Protein AF-A0AAW1JFR3-F1 (afdb_monomer)

pLDDT: mean 77.64, std 14.25, range [41.72, 95.75]

Foldseek 3Di:
DKDKDKDKDWDDDPPDPDTDIDMDIDIDDPPPPDQPWDWFWDDDDVLVVQLVVQVVPDDLVVLVPDPPVVNVVVVCVSNVVSCCVSTPGDTDGPPPPPCPPPDDVVNVVVVVVVVVVVVVVVVPD

Sequence (125 aa):
MADIHYKARTVQPHLSDHLGQMMYIEEHHLEYSGRHQIKRRVINQSRIQTFVQDLENISWNKVGTANTDEQFSVFYRGLKECLDRSFPLTPYTVKAKQRIPWSTDELKAIKNLLARWVTHSIRGI

Structure (mmCIF, N/CA/C/O backbone):
data_AF-A0AAW1JFR3-F1
#
_entry.id   AF-A0AAW1JFR3-F1
#
loop_
_atom_site.group_PDB
_atom_site.id
_atom_site.type_symbol
_atom_site.label_atom_id
_atom_site.label_alt_id
_atom_site.label_comp_id
_atom_site.label_asym_id
_atom_site.label_entity_id
_atom_site.label_seq_id
_atom_site.pdbx_PDB_ins_code
_atom_site.Cartn_x
_atom_site.Cartn_y
_atom_site.Cartn_z
_atom_site.occupancy
_atom_site.B_iso_or_equiv
_atom_site.auth_seq_id
_atom_site.auth_comp_id
_atom_site.auth_asym_id
_atom_site.auth_atom_id
_atom_site.pdbx_PDB_model_num
ATOM 1 N N . MET A 1 1 ? -23.134 2.933 0.390 1.00 48.78 1 MET A N 1
ATOM 2 C CA . MET A 1 1 ? -22.942 4.346 0.004 1.00 48.78 1 MET A CA 1
ATOM 3 C C . MET A 1 1 ? -23.479 5.178 1.153 1.00 48.78 1 MET A C 1
ATOM 5 O O . MET A 1 1 ? -24.482 4.763 1.714 1.00 48.78 1 MET A O 1
ATOM 9 N N . ALA A 1 2 ? -22.762 6.210 1.600 1.00 55.81 2 ALA A N 1
ATOM 10 C CA . ALA A 1 2 ? -23.254 7.087 2.663 1.00 55.81 2 ALA A CA 1
ATOM 11 C C . ALA A 1 2 ? -24.263 8.066 2.055 1.00 55.81 2 ALA A C 1
ATOM 13 O O . ALA A 1 2 ? -23.961 8.664 1.021 1.00 55.81 2 ALA A O 1
ATOM 14 N N . ASP A 1 3 ? -25.430 8.200 2.680 1.00 65.69 3 ASP A N 1
ATOM 15 C CA . ASP A 1 3 ? -26.408 9.213 2.299 1.00 65.69 3 ASP A CA 1
ATOM 16 C C . ASP A 1 3 ? -26.057 10.508 3.031 1.00 65.69 3 ASP A C 1
ATOM 18 O O . ASP A 1 3 ? -25.972 10.553 4.264 1.00 65.69 3 ASP A O 1
ATOM 22 N N . ILE A 1 4 ? -25.788 11.552 2.248 1.00 73.38 4 ILE A N 1
ATOM 23 C CA . ILE A 1 4 ? -25.417 12.874 2.746 1.00 73.38 4 ILE A CA 1
ATOM 24 C C . ILE A 1 4 ? -26.570 13.821 2.439 1.00 73.38 4 ILE A C 1
ATOM 26 O O . ILE A 1 4 ? -26.885 14.076 1.275 1.00 73.38 4 ILE A O 1
ATOM 30 N N . HIS A 1 5 ? -27.168 14.380 3.486 1.00 78.69 5 HIS A N 1
ATOM 31 C CA . HIS A 1 5 ? -28.178 15.421 3.374 1.00 78.69 5 HIS A CA 1
ATOM 32 C C . HIS A 1 5 ? -27.563 16.761 3.765 1.00 78.69 5 HIS A C 1
ATOM 34 O O . HIS A 1 5 ? -27.013 16.915 4.854 1.00 78.69 5 HIS A O 1
ATOM 40 N N . TYR A 1 6 ? -27.682 17.761 2.894 1.00 81.31 6 TYR A N 1
ATOM 41 C CA . TYR A 1 6 ? -27.273 19.125 3.212 1.00 81.31 6 TYR A CA 1
ATOM 42 C C . TYR A 1 6 ? -28.464 20.081 3.161 1.00 81.31 6 TYR A C 1
ATOM 44 O O . TYR A 1 6 ? -29.354 19.970 2.317 1.00 81.31 6 TYR A O 1
ATOM 52 N N . LYS A 1 7 ? -28.474 21.045 4.081 1.00 85.75 7 LYS A N 1
ATOM 53 C CA . LYS A 1 7 ? -29.403 22.180 4.096 1.00 85.75 7 LYS A CA 1
ATOM 54 C C . LYS A 1 7 ? -28.599 23.451 4.320 1.00 85.75 7 LYS A C 1
ATOM 56 O O . LYS A 1 7 ? -27.958 23.602 5.355 1.00 85.75 7 LYS A O 1
ATOM 61 N N . ALA A 1 8 ? -28.636 24.369 3.363 1.00 86.19 8 ALA A N 1
ATOM 62 C CA . ALA A 1 8 ? -28.012 25.681 3.496 1.00 86.19 8 ALA A CA 1
ATOM 63 C C . ALA A 1 8 ? -29.085 26.749 3.723 1.00 86.19 8 ALA A C 1
ATOM 65 O O . ALA A 1 8 ? -30.171 26.675 3.148 1.00 86.19 8 ALA A O 1
ATOM 66 N N . ARG A 1 9 ? -28.788 27.741 4.564 1.00 88.81 9 ARG A N 1
ATOM 67 C CA . ARG A 1 9 ? -29.636 28.920 4.763 1.00 88.81 9 ARG A CA 1
ATOM 68 C C . ARG A 1 9 ? -28.806 30.148 5.100 1.00 88.81 9 ARG A C 1
ATOM 70 O O . ARG A 1 9 ? -27.745 30.047 5.711 1.00 88.81 9 ARG A O 1
ATOM 77 N N . THR A 1 10 ? -29.336 31.313 4.767 1.00 87.94 10 THR A N 1
ATOM 78 C CA . THR A 1 10 ? -28.844 32.590 5.279 1.00 87.94 10 THR A CA 1
ATOM 79 C C . THR A 1 10 ? -29.483 32.883 6.633 1.00 87.94 10 THR A C 1
ATOM 81 O O . THR A 1 10 ? -30.658 32.594 6.857 1.00 87.94 10 THR A O 1
ATOM 84 N N . VAL A 1 11 ? -28.708 33.447 7.550 1.00 86.69 11 VAL A N 1
ATOM 85 C CA . VAL A 1 11 ? -29.140 33.866 8.882 1.00 86.69 11 VAL A CA 1
ATOM 86 C C . VAL A 1 11 ? -28.824 35.349 9.002 1.00 86.69 11 VAL A C 1
ATOM 88 O O . VAL A 1 11 ? -27.696 35.746 8.732 1.00 86.69 11 VAL A O 1
ATOM 91 N N . GLN A 1 12 ? -29.801 36.164 9.395 1.00 87.12 12 GLN A N 1
ATOM 92 C CA . GLN A 1 12 ? -29.565 37.572 9.708 1.00 87.12 12 GLN A CA 1
ATOM 93 C C . GLN A 1 12 ? -29.053 37.671 11.154 1.00 87.12 12 GLN A C 1
ATOM 95 O O . GLN A 1 12 ? -29.829 37.421 12.082 1.00 87.12 12 GLN A O 1
ATOM 100 N N . PRO A 1 13 ? -27.768 37.984 11.387 1.00 78.94 13 PRO A N 1
ATOM 101 C CA . PRO A 1 13 ? -27.280 38.237 12.732 1.00 78.94 13 PRO A CA 1
ATOM 102 C C . PRO A 1 13 ? -27.792 39.594 13.232 1.00 78.94 13 PRO A C 1
ATOM 104 O O . PRO A 1 13 ? -27.972 40.537 12.468 1.00 78.94 13 PRO A O 1
ATOM 107 N N . HIS A 1 14 ? -27.993 39.700 14.544 1.00 81.94 14 HIS A N 1
ATOM 108 C CA . HIS A 1 14 ? -28.424 40.930 15.220 1.00 81.94 14 HIS A CA 1
ATOM 109 C C . HIS A 1 14 ? -27.262 41.903 15.499 1.00 81.94 14 HIS A C 1
ATOM 111 O O . HIS A 1 14 ? -27.489 43.002 15.990 1.00 81.94 14 HIS A O 1
ATOM 117 N N . LEU A 1 15 ? -26.021 41.494 15.203 1.00 84.44 15 LEU A N 1
ATOM 118 C CA . LEU A 1 15 ? -24.786 42.241 15.489 1.00 84.44 15 LEU A CA 1
ATOM 119 C C . LEU A 1 15 ? -23.967 42.565 14.232 1.00 84.44 15 LEU A C 1
ATOM 121 O O . LEU A 1 15 ? -22.861 43.082 14.345 1.00 84.44 15 LEU A O 1
ATOM 125 N N . SER A 1 16 ? -24.466 42.224 13.042 1.00 83.38 16 SER A N 1
ATOM 126 C CA . SER A 1 16 ? -23.791 42.525 11.781 1.00 83.38 16 SER A CA 1
ATOM 127 C C . SER A 1 16 ? -24.819 42.861 10.708 1.00 83.38 16 SER A C 1
ATOM 129 O O . SER A 1 16 ? -25.909 42.295 10.652 1.00 83.38 16 SER A O 1
ATOM 131 N N . ASP A 1 17 ? -24.450 43.813 9.868 1.00 87.38 17 ASP A N 1
ATOM 132 C CA . ASP A 1 17 ? -25.121 44.200 8.633 1.00 87.38 17 ASP A CA 1
ATOM 133 C C . ASP A 1 17 ? -24.926 43.176 7.501 1.00 87.38 17 ASP A C 1
ATOM 135 O O . ASP A 1 17 ? -25.639 43.212 6.498 1.00 87.38 17 ASP A O 1
ATOM 139 N N . HIS A 1 18 ? -24.018 42.212 7.669 1.00 85.38 18 HIS A N 1
ATOM 140 C CA . HIS A 1 18 ? -23.817 41.115 6.733 1.00 85.38 18 HIS A CA 1
ATOM 141 C C . HIS A 1 18 ? -24.684 39.895 7.067 1.00 85.38 18 HIS A C 1
ATOM 143 O O . HIS A 1 18 ? -24.830 39.494 8.223 1.00 85.38 18 HIS A O 1
ATOM 149 N N . LEU A 1 19 ? -25.209 39.240 6.025 1.00 87.56 19 LEU A N 1
ATOM 150 C CA . LEU A 1 19 ? -25.899 37.956 6.155 1.00 87.56 19 LEU A CA 1
ATOM 151 C C . LEU A 1 19 ? -24.897 36.849 6.494 1.00 87.56 19 LEU A C 1
ATOM 153 O O . LEU A 1 19 ? -23.980 36.561 5.724 1.00 87.56 19 LEU A O 1
ATOM 157 N N . GLY A 1 20 ? -25.114 36.173 7.619 1.00 82.56 20 GLY A N 1
ATOM 158 C CA . GLY A 1 20 ? -24.401 34.948 7.946 1.00 82.56 20 GLY A CA 1
ATOM 159 C C . GLY A 1 20 ? -24.866 33.812 7.040 1.00 82.56 20 GLY A C 1
ATOM 160 O O . GLY A 1 20 ? -26.058 33.663 6.772 1.00 82.56 20 GLY A O 1
ATOM 161 N N . GLN A 1 21 ? -23.943 32.979 6.576 1.00 88.69 21 GLN A N 1
ATOM 162 C CA . GLN A 1 21 ? -24.280 31.760 5.845 1.00 88.69 21 GLN A CA 1
ATOM 163 C C . GLN A 1 21 ? -24.131 30.565 6.783 1.00 88.69 21 GLN A C 1
ATOM 165 O O . GLN A 1 21 ? -23.106 30.403 7.440 1.00 88.69 21 GLN A O 1
ATOM 170 N N . MET A 1 22 ? -25.168 29.735 6.865 1.00 84.12 22 MET A N 1
ATOM 171 C CA . MET A 1 22 ? -25.180 28.523 7.673 1.00 84.12 22 MET A CA 1
ATOM 172 C C . MET A 1 22 ? -25.406 27.316 6.770 1.00 84.12 22 MET A C 1
ATOM 174 O O . MET A 1 22 ? -26.369 27.271 6.003 1.00 84.12 22 MET A O 1
ATOM 178 N N . MET A 1 23 ? -24.547 26.312 6.908 1.00 87.38 23 MET A N 1
ATOM 179 C CA . MET A 1 23 ? -24.708 25.013 6.269 1.00 87.38 23 MET A CA 1
ATOM 180 C C . MET A 1 23 ? -24.880 23.949 7.348 1.00 87.38 23 MET A C 1
ATOM 182 O O . MET A 1 23 ? -24.075 23.847 8.270 1.00 87.38 23 MET A O 1
ATOM 186 N N . TYR A 1 24 ? -25.952 23.176 7.236 1.00 84.25 24 TYR A N 1
ATOM 187 C CA . TYR A 1 24 ? -26.186 21.974 8.016 1.00 84.25 24 TYR A CA 1
ATOM 188 C C . TYR A 1 24 ? -25.874 20.766 7.140 1.00 84.25 24 TYR A C 1
ATOM 190 O O . TYR A 1 24 ? -26.428 20.642 6.046 1.00 84.25 24 TYR A O 1
ATOM 198 N N . ILE A 1 25 ? -24.978 19.909 7.618 1.00 83.88 25 ILE A N 1
ATOM 199 C CA . ILE A 1 25 ? -24.579 18.669 6.957 1.00 83.88 25 ILE A CA 1
ATOM 200 C C . ILE A 1 25 ? -24.970 17.538 7.901 1.00 83.88 25 ILE A C 1
ATOM 202 O O . ILE A 1 25 ? -24.481 17.476 9.029 1.00 83.88 25 ILE A O 1
ATOM 206 N N . GLU A 1 26 ? -25.867 16.676 7.445 1.00 77.31 26 GLU A N 1
ATOM 207 C CA . GLU A 1 26 ? -26.234 15.440 8.119 1.00 77.31 26 GLU A CA 1
ATOM 208 C C . GLU A 1 26 ? -25.679 14.276 7.307 1.00 77.31 26 GLU A C 1
ATOM 210 O O . GLU A 1 26 ? -26.047 14.060 6.150 1.00 77.31 26 GLU A O 1
ATOM 215 N N . GLU A 1 27 ? -24.736 13.560 7.910 1.00 76.00 27 GLU A N 1
ATOM 216 C CA . GLU A 1 27 ? -24.092 12.406 7.304 1.00 76.00 27 GLU A CA 1
ATOM 217 C C . GLU A 1 27 ? -24.556 11.142 8.025 1.00 76.00 27 GLU A C 1
ATOM 219 O O . GLU A 1 27 ? -24.245 10.917 9.199 1.00 76.00 27 GLU A O 1
ATOM 224 N N . HIS A 1 28 ? -25.298 10.297 7.312 1.00 64.19 28 HIS A N 1
ATOM 225 C CA . HIS A 1 28 ? -25.646 8.974 7.801 1.00 64.19 28 HIS A CA 1
ATOM 226 C C . HIS A 1 28 ? -24.567 7.994 7.355 1.00 64.19 28 HIS A C 1
ATOM 228 O O . HIS A 1 28 ? -24.600 7.420 6.263 1.00 64.19 28 HIS A O 1
ATOM 234 N N . HIS A 1 29 ? -23.582 7.786 8.225 1.00 58.16 29 HIS A N 1
ATOM 235 C CA . HIS A 1 29 ? -22.677 6.666 8.053 1.00 58.16 29 HIS A CA 1
ATOM 236 C C . HIS A 1 29 ? -23.469 5.374 8.256 1.00 58.16 29 HIS A C 1
ATOM 238 O O . HIS A 1 29 ? -23.966 5.106 9.350 1.00 58.16 29 HIS A O 1
ATOM 244 N N . LEU A 1 30 ? -23.546 4.539 7.217 1.00 56.25 30 LEU A N 1
ATOM 245 C CA . LEU A 1 30 ? -23.791 3.115 7.421 1.00 56.25 30 LEU A CA 1
ATOM 246 C C . LEU A 1 30 ? -22.761 2.641 8.447 1.00 56.25 30 LEU A C 1
ATOM 248 O O . LEU A 1 30 ? -21.558 2.730 8.183 1.00 56.25 30 LEU A O 1
ATOM 252 N N . GLU A 1 31 ? -23.215 2.176 9.614 1.00 53.72 31 GLU A N 1
ATOM 253 C CA . GLU A 1 31 ? -22.341 1.483 10.552 1.00 53.72 31 GLU A CA 1
ATOM 254 C C . GLU A 1 31 ? -21.740 0.298 9.801 1.00 53.72 31 GLU A C 1
ATOM 256 O O . GLU A 1 31 ? -22.393 -0.714 9.544 1.00 53.72 31 GLU A O 1
ATOM 261 N N . TYR A 1 32 ? -20.496 0.463 9.361 1.00 50.97 32 TYR A N 1
ATOM 262 C CA . TYR A 1 32 ? -19.780 -0.563 8.634 1.00 50.97 32 TYR A CA 1
ATOM 263 C C . TYR A 1 32 ? -19.480 -1.673 9.642 1.00 50.97 32 TYR A C 1
ATOM 265 O O . TYR A 1 32 ? -18.480 -1.642 10.355 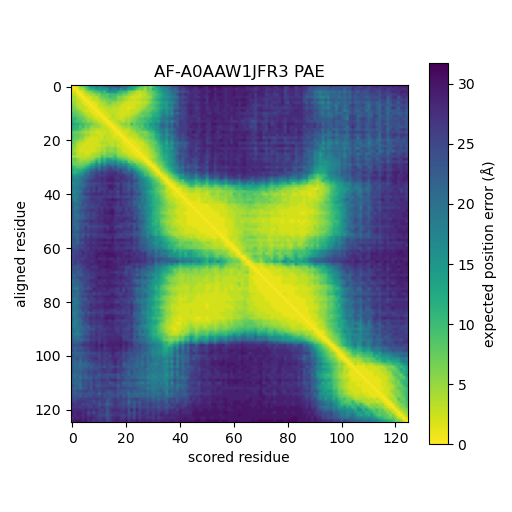1.00 50.97 32 TYR A O 1
ATOM 273 N N . SER A 1 33 ? -20.380 -2.650 9.739 1.00 52.34 33 SER A N 1
ATOM 274 C CA . SER A 1 33 ? -20.273 -3.795 10.651 1.00 52.34 33 SER A CA 1
ATOM 275 C C . SER A 1 33 ? -19.119 -4.742 10.284 1.00 52.34 33 SER A C 1
ATOM 277 O O . SER A 1 33 ? -18.798 -5.673 11.025 1.00 52.34 33 SER A O 1
ATOM 279 N N . GLY A 1 34 ? -18.446 -4.495 9.155 1.00 56.22 34 GLY A N 1
ATOM 280 C CA . GL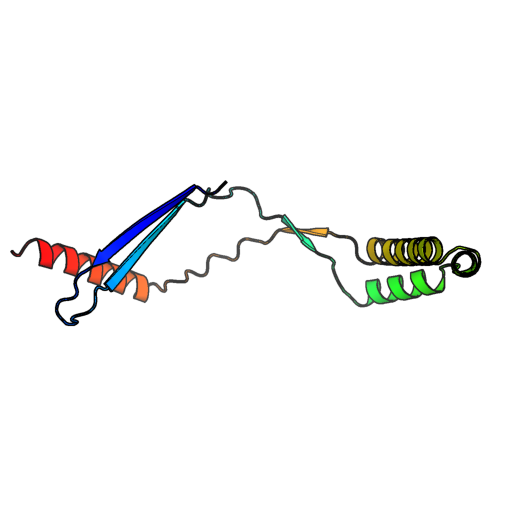Y A 1 34 ? -17.258 -5.215 8.719 1.00 56.22 34 GLY A CA 1
ATOM 281 C C . GLY A 1 34 ? -15.965 -4.627 9.283 1.00 56.22 34 GLY A C 1
ATOM 282 O O . GLY A 1 34 ? -15.700 -3.430 9.171 1.00 56.22 34 GLY A O 1
ATOM 283 N N . ARG A 1 35 ? -15.097 -5.497 9.816 1.00 57.28 35 ARG A N 1
ATOM 284 C CA . ARG A 1 35 ? -13.700 -5.162 10.142 1.00 57.28 35 ARG A CA 1
ATOM 285 C C . ARG A 1 35 ? -13.052 -4.486 8.929 1.00 57.28 35 ARG A C 1
ATOM 287 O O . ARG A 1 35 ? -12.919 -5.123 7.886 1.00 57.28 35 ARG A O 1
ATOM 294 N N . HIS A 1 36 ? -12.624 -3.230 9.062 1.00 61.44 36 HIS A N 1
ATOM 295 C CA . HIS A 1 36 ? -11.811 -2.570 8.041 1.00 61.44 36 HIS A CA 1
ATOM 296 C C . HIS A 1 36 ? -10.504 -3.351 7.857 1.00 61.44 36 HIS A C 1
ATOM 298 O O . HIS A 1 36 ? -9.592 -3.295 8.689 1.00 61.44 36 HIS A O 1
ATOM 304 N N . GLN A 1 37 ? -10.443 -4.128 6.775 1.00 62.53 37 GLN A N 1
ATOM 305 C CA . GLN A 1 37 ? -9.224 -4.779 6.325 1.00 62.53 37 GLN A CA 1
ATOM 306 C C . GLN A 1 37 ? -8.491 -3.816 5.399 1.00 62.53 37 GLN A C 1
ATOM 308 O O . GLN A 1 37 ? -8.897 -3.591 4.262 1.00 62.53 37 GLN A O 1
ATOM 313 N N . ILE A 1 38 ? -7.400 -3.246 5.896 1.00 80.56 38 ILE A N 1
ATOM 314 C CA . ILE A 1 38 ? -6.482 -2.449 5.087 1.00 80.56 38 ILE A CA 1
ATOM 315 C C . ILE A 1 38 ? -5.376 -3.390 4.620 1.00 80.56 38 ILE A C 1
ATOM 317 O O . ILE A 1 38 ? -4.846 -4.158 5.417 1.00 80.56 38 ILE A O 1
ATOM 321 N N . LYS A 1 39 ? -4.995 -3.361 3.344 1.00 83.81 39 LYS A N 1
ATOM 322 C CA . LYS A 1 39 ? -3.810 -4.100 2.886 1.00 83.81 39 LYS A CA 1
ATOM 323 C C . LYS A 1 39 ? -2.566 -3.258 3.151 1.00 83.81 39 LYS A C 1
ATOM 325 O O . LYS A 1 39 ? -2.516 -2.104 2.739 1.00 83.81 39 LYS A O 1
ATOM 330 N N . ARG A 1 40 ? -1.554 -3.826 3.813 1.00 87.12 40 ARG A N 1
ATOM 331 C CA . ARG A 1 40 ? -0.264 -3.151 4.031 1.00 87.12 40 ARG A CA 1
ATOM 332 C C . ARG A 1 40 ? 0.914 -4.066 3.723 1.00 87.12 40 ARG A C 1
ATOM 334 O O . ARG A 1 40 ? 0.835 -5.281 3.920 1.00 87.12 40 ARG A O 1
ATOM 341 N N . ARG A 1 41 ? 2.020 -3.466 3.286 1.00 90.06 41 ARG A N 1
ATOM 342 C CA . ARG A 1 41 ? 3.322 -4.135 3.202 1.00 90.06 41 ARG A CA 1
ATOM 343 C C . ARG A 1 41 ? 4.034 -3.986 4.540 1.00 90.06 41 ARG A C 1
ATOM 345 O O . ARG A 1 41 ? 4.023 -2.909 5.129 1.00 90.06 41 ARG A O 1
ATOM 352 N N . VAL A 1 42 ? 4.617 -5.069 5.039 1.00 86.88 42 VAL A N 1
ATOM 353 C CA . VAL A 1 42 ? 5.437 -5.027 6.255 1.00 86.88 42 VAL A CA 1
ATOM 354 C C . VAL A 1 42 ? 6.879 -4.789 5.837 1.00 86.88 42 VAL A C 1
ATOM 356 O O . VAL A 1 42 ? 7.452 -5.623 5.143 1.00 86.88 42 VAL A O 1
ATOM 359 N N . ILE A 1 43 ? 7.453 -3.667 6.263 1.00 90.06 43 ILE A N 1
ATOM 360 C CA . ILE A 1 43 ? 8.854 -3.323 6.009 1.00 90.06 43 ILE A CA 1
ATOM 361 C C . ILE A 1 43 ? 9.657 -3.699 7.254 1.00 90.06 43 ILE A C 1
ATOM 363 O O . ILE A 1 43 ? 9.370 -3.218 8.348 1.00 90.06 43 ILE A O 1
ATOM 367 N N . ASN A 1 44 ? 10.627 -4.596 7.098 1.00 92.00 44 ASN A N 1
ATOM 368 C CA . ASN A 1 44 ? 11.559 -4.984 8.153 1.00 92.00 44 ASN A CA 1
ATOM 369 C C . ASN A 1 44 ? 12.911 -5.382 7.543 1.00 92.00 44 ASN A C 1
ATOM 371 O O . ASN A 1 44 ? 13.002 -5.616 6.337 1.00 92.00 44 ASN A O 1
ATOM 375 N N . GLN A 1 45 ? 13.947 -5.478 8.379 1.00 93.94 45 GLN A N 1
ATOM 376 C CA . GLN A 1 45 ? 15.320 -5.688 7.913 1.00 93.94 45 GLN A CA 1
ATOM 377 C C . GLN A 1 45 ? 15.508 -6.999 7.144 1.00 93.94 45 GLN A C 1
ATOM 379 O O . GLN A 1 45 ? 16.171 -7.015 6.113 1.00 93.94 45 GLN A O 1
ATOM 384 N N . SER A 1 46 ? 14.878 -8.082 7.603 1.00 93.44 46 SER A N 1
ATOM 385 C CA . SER A 1 46 ? 14.950 -9.383 6.930 1.00 93.44 46 SER A CA 1
ATOM 386 C C . SER A 1 46 ? 14.363 -9.318 5.516 1.00 93.44 46 SER A C 1
ATOM 388 O O . SER A 1 46 ? 14.993 -9.779 4.571 1.00 93.44 46 SER A O 1
ATOM 390 N N . ARG A 1 47 ? 13.205 -8.670 5.338 1.00 91.75 47 ARG A N 1
ATOM 391 C CA . ARG A 1 47 ? 12.581 -8.494 4.017 1.00 91.75 47 ARG A CA 1
ATOM 392 C C . ARG A 1 47 ? 13.386 -7.577 3.102 1.00 91.75 47 ARG A C 1
ATOM 394 O O . ARG A 1 47 ? 13.414 -7.811 1.901 1.00 91.75 47 ARG A O 1
ATOM 401 N N . ILE A 1 48 ? 14.046 -6.561 3.659 1.00 94.12 48 ILE A N 1
ATOM 402 C CA . ILE A 1 48 ? 14.967 -5.702 2.904 1.00 94.12 48 ILE A CA 1
ATOM 403 C C . ILE A 1 48 ? 16.151 -6.525 2.389 1.00 94.12 48 ILE A C 1
ATOM 405 O O . ILE A 1 48 ? 16.481 -6.428 1.214 1.00 94.12 48 ILE A O 1
ATOM 409 N N . GLN A 1 49 ? 16.746 -7.376 3.228 1.00 94.50 49 GLN A N 1
ATOM 410 C CA . GLN A 1 49 ? 17.838 -8.259 2.808 1.00 94.50 49 GLN A CA 1
ATOM 411 C C . GLN A 1 49 ? 17.396 -9.224 1.705 1.00 94.50 49 GLN A C 1
ATOM 413 O O . GLN A 1 49 ? 18.090 -9.345 0.701 1.00 94.50 49 GLN A O 1
ATOM 418 N N . THR A 1 50 ? 16.219 -9.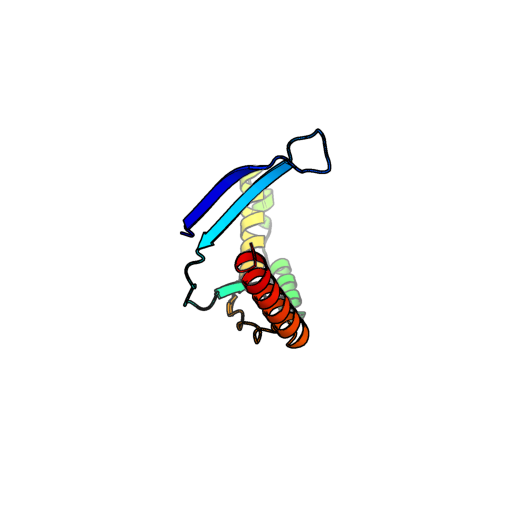847 1.842 1.00 93.44 50 THR A N 1
ATOM 419 C CA . THR A 1 50 ? 15.651 -10.703 0.788 1.00 93.44 50 THR A CA 1
ATOM 420 C C . THR A 1 50 ? 15.441 -9.935 -0.515 1.00 93.44 50 THR A C 1
ATOM 422 O O . THR A 1 50 ? 15.779 -10.441 -1.575 1.00 93.44 50 THR A O 1
ATOM 425 N N . PHE A 1 51 ? 14.935 -8.702 -0.449 1.00 95.75 51 PHE A N 1
ATOM 426 C CA . PHE A 1 51 ? 14.735 -7.866 -1.632 1.00 95.75 51 PHE A CA 1
ATOM 427 C C . PHE A 1 51 ? 16.043 -7.538 -2.356 1.00 95.75 51 PHE A C 1
ATOM 429 O O . PHE A 1 51 ? 16.103 -7.624 -3.579 1.00 95.75 51 PHE A O 1
ATOM 436 N N . VAL A 1 52 ? 17.092 -7.190 -1.607 1.00 94.50 52 VAL A N 1
ATOM 437 C CA . VAL A 1 52 ? 18.421 -6.912 -2.172 1.00 94.50 52 VAL A CA 1
ATOM 438 C C . VAL A 1 52 ? 18.997 -8.169 -2.824 1.00 94.50 52 VAL A C 1
ATOM 440 O O . VAL A 1 52 ? 19.415 -8.109 -3.975 1.00 94.50 52 VAL A O 1
ATOM 443 N N . GLN A 1 53 ? 18.930 -9.317 -2.145 1.00 94.38 53 GLN A N 1
ATOM 444 C CA . GLN A 1 53 ? 19.376 -10.594 -2.711 1.00 94.38 53 GLN A CA 1
ATOM 445 C C . GLN A 1 53 ? 18.591 -10.976 -3.972 1.00 94.38 53 GLN A C 1
ATOM 447 O O . GLN A 1 53 ? 19.175 -11.443 -4.946 1.00 94.38 53 GLN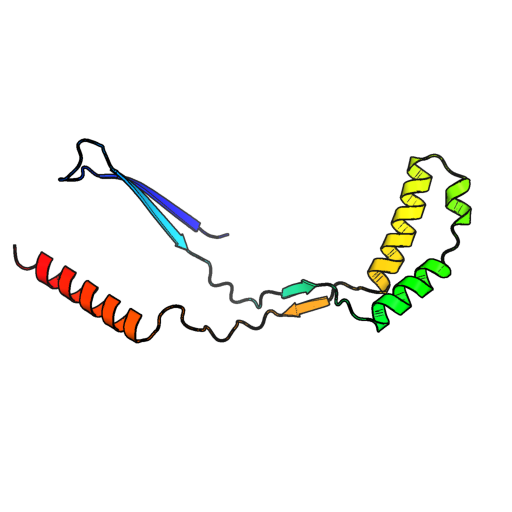 A O 1
ATOM 452 N N . ASP A 1 54 ? 17.271 -1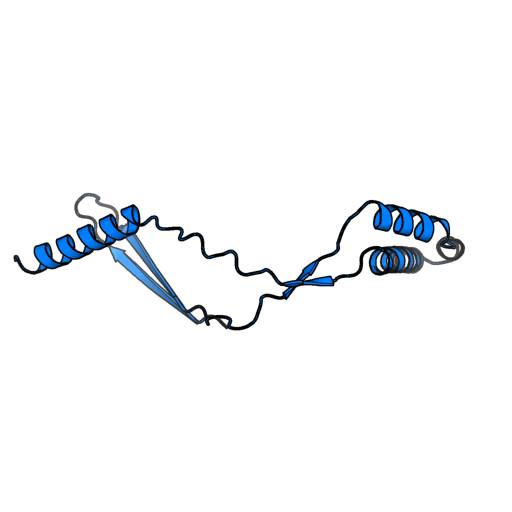0.787 -3.981 1.00 92.88 54 ASP A N 1
ATOM 453 C CA . ASP A 1 54 ? 16.449 -11.072 -5.157 1.00 92.88 54 ASP A CA 1
ATOM 454 C C . ASP A 1 54 ? 16.842 -10.164 -6.341 1.00 92.88 54 ASP A C 1
ATOM 456 O O . ASP A 1 54 ? 16.930 -10.647 -7.467 1.00 92.88 54 ASP A O 1
ATOM 460 N N . LE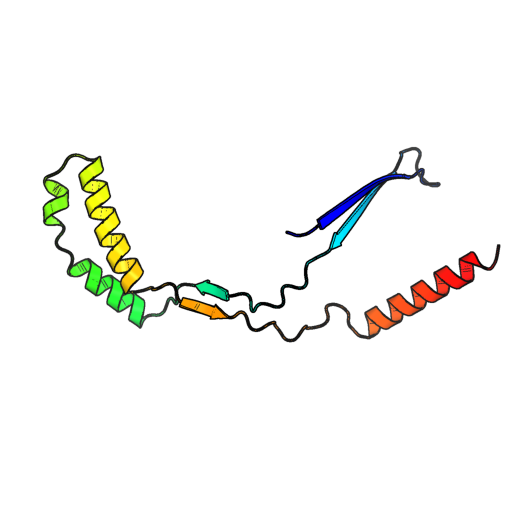U A 1 55 ? 17.128 -8.877 -6.099 1.00 91.50 55 LEU A N 1
ATOM 461 C CA . LEU A 1 55 ? 17.575 -7.936 -7.136 1.00 91.50 55 LEU A CA 1
ATOM 462 C C . LEU A 1 55 ? 18.947 -8.289 -7.722 1.00 91.50 55 LEU A C 1
ATOM 464 O O . LEU A 1 55 ? 19.130 -8.187 -8.936 1.00 91.50 55 LEU A O 1
ATOM 468 N N . GLU A 1 56 ? 19.896 -8.700 -6.880 1.00 90.50 56 GLU A N 1
ATOM 469 C CA . GLU A 1 56 ? 21.241 -9.114 -7.306 1.00 90.50 56 GLU A CA 1
ATOM 470 C C . GLU A 1 56 ? 21.207 -10.364 -8.195 1.00 90.50 56 GLU A C 1
ATOM 472 O O . GLU A 1 56 ? 22.042 -10.522 -9.083 1.00 90.50 56 GLU A O 1
ATOM 477 N N . ASN A 1 57 ? 20.211 -11.230 -7.994 1.00 89.06 57 ASN A N 1
ATOM 478 C CA . ASN A 1 57 ? 20.052 -12.474 -8.743 1.00 89.06 57 ASN A CA 1
ATOM 479 C C . ASN A 1 57 ? 19.227 -12.328 -10.035 1.00 89.06 57 ASN A C 1
ATOM 481 O O . ASN A 1 57 ? 19.102 -13.298 -10.791 1.00 89.06 57 ASN A O 1
ATOM 485 N N . ILE A 1 58 ? 18.657 -11.152 -10.330 1.00 87.69 58 ILE A N 1
ATOM 486 C CA . ILE A 1 58 ? 17.956 -10.937 -11.602 1.00 87.69 58 ILE A CA 1
ATOM 487 C C . ILE A 1 58 ? 18.960 -10.813 -12.751 1.00 87.69 58 ILE A C 1
ATOM 489 O O . ILE A 1 58 ? 19.855 -9.971 -12.754 1.00 87.69 58 ILE A O 1
ATOM 493 N N . SER A 1 59 ? 18.733 -11.599 -13.807 1.00 82.81 59 SER A N 1
ATOM 494 C CA . SER A 1 59 ? 19.420 -11.416 -15.085 1.00 82.81 59 SER A CA 1
ATOM 495 C C . SER A 1 59 ? 18.809 -10.253 -15.874 1.00 82.81 59 SER A C 1
ATOM 497 O O . SER A 1 59 ? 17.722 -10.365 -16.444 1.00 82.81 59 SER A O 1
ATOM 499 N N . TRP A 1 60 ? 19.546 -9.145 -15.965 1.00 82.75 60 TRP A N 1
ATOM 500 C CA . TRP A 1 60 ? 19.153 -7.949 -16.724 1.00 82.75 60 TRP A CA 1
ATOM 501 C C . TRP A 1 60 ? 19.518 -8.005 -18.213 1.00 82.75 60 TRP A C 1
ATOM 503 O O . TRP A 1 60 ? 19.294 -7.046 -18.947 1.00 82.75 60 TRP A O 1
ATOM 513 N N . ASN A 1 61 ? 20.031 -9.138 -18.696 1.00 81.56 61 ASN A N 1
ATOM 514 C CA . ASN A 1 61 ? 20.562 -9.288 -20.057 1.00 81.56 61 ASN A CA 1
ATOM 515 C C . ASN A 1 61 ? 19.534 -8.963 -21.159 1.00 81.56 61 ASN A C 1
ATOM 517 O O . ASN A 1 61 ? 19.908 -8.566 -22.257 1.00 81.56 61 ASN A O 1
ATOM 521 N N . LYS A 1 62 ? 18.234 -9.092 -20.862 1.00 70.88 62 LYS A N 1
ATOM 522 C CA . LYS A 1 62 ? 17.134 -8.786 -21.794 1.00 70.88 62 LYS A CA 1
ATOM 523 C C . LYS A 1 62 ? 16.783 -7.296 -21.888 1.00 70.88 62 LYS A C 1
ATOM 525 O O . LYS A 1 62 ? 15.996 -6.920 -22.749 1.00 70.88 62 LYS A O 1
ATOM 530 N N . VAL A 1 63 ? 17.337 -6.453 -21.013 1.00 73.31 63 VAL A N 1
ATOM 531 C CA . VAL A 1 63 ? 17.100 -5.000 -21.026 1.00 73.31 63 VAL A CA 1
ATOM 532 C C . VAL A 1 63 ? 17.913 -4.323 -22.134 1.00 73.31 63 VAL A C 1
ATOM 534 O O . VAL A 1 63 ? 17.496 -3.299 -22.638 1.00 73.31 63 VAL A O 1
ATOM 537 N N . GLY A 1 64 ? 19.036 -4.894 -22.583 1.00 70.25 64 GLY A N 1
ATOM 538 C CA . GLY A 1 64 ? 19.862 -4.292 -23.643 1.00 70.25 64 GLY A CA 1
ATOM 539 C C . GLY A 1 64 ? 19.416 -4.595 -25.080 1.00 70.25 64 GLY A C 1
ATOM 540 O O . GLY A 1 64 ? 19.945 -4.008 -26.018 1.00 70.25 64 GLY A O 1
ATOM 541 N N . THR A 1 65 ? 18.480 -5.528 -25.274 1.00 71.69 65 THR A N 1
ATOM 542 C CA . THR A 1 65 ? 18.173 -6.126 -26.590 1.00 71.69 65 THR A CA 1
ATOM 543 C C . THR A 1 65 ? 16.881 -5.624 -27.235 1.00 71.69 65 THR A C 1
ATOM 545 O O . THR A 1 65 ? 16.539 -6.074 -28.324 1.00 71.69 65 THR A O 1
ATOM 548 N N . ALA A 1 66 ? 16.138 -4.748 -26.559 1.00 73.19 66 ALA A N 1
ATOM 549 C CA . ALA A 1 66 ? 14.777 -4.367 -26.932 1.00 73.19 66 ALA A CA 1
ATOM 550 C C . ALA A 1 66 ? 14.644 -2.863 -27.234 1.00 73.19 66 ALA A C 1
ATOM 552 O O . ALA A 1 66 ? 15.552 -2.088 -26.929 1.00 73.19 66 ALA A O 1
ATOM 553 N N . ASN A 1 67 ? 13.516 -2.437 -27.812 1.00 84.44 67 ASN A N 1
ATOM 554 C CA . ASN A 1 67 ? 13.171 -1.012 -27.919 1.00 84.44 67 ASN A CA 1
ATOM 555 C C . ASN A 1 67 ? 12.860 -0.415 -26.529 1.00 84.44 67 ASN A C 1
ATOM 557 O O . ASN A 1 67 ? 12.570 -1.146 -25.586 1.00 84.44 67 ASN A O 1
ATOM 561 N N . THR A 1 68 ? 12.924 0.910 -26.382 1.00 84.81 68 THR A N 1
ATOM 562 C CA . THR A 1 68 ? 12.850 1.599 -25.077 1.00 84.81 68 THR A CA 1
ATOM 563 C C . THR A 1 68 ? 11.644 1.192 -24.216 1.00 84.81 68 THR A C 1
ATOM 565 O O . THR A 1 68 ? 11.801 0.983 -23.011 1.00 84.81 68 THR A O 1
ATOM 568 N N . ASP A 1 69 ? 10.469 1.006 -24.816 1.00 86.25 69 ASP A N 1
ATOM 569 C CA . ASP A 1 69 ? 9.247 0.623 -24.095 1.00 86.25 69 ASP A CA 1
ATOM 570 C C . ASP A 1 69 ? 9.308 -0.821 -23.575 1.00 86.25 69 ASP A C 1
ATOM 572 O O . ASP A 1 69 ? 8.906 -1.122 -22.444 1.00 86.25 69 ASP A O 1
ATOM 576 N N . GLU A 1 70 ? 9.864 -1.731 -24.371 1.00 83.38 70 GLU A N 1
ATOM 577 C CA . GLU A 1 70 ? 10.099 -3.114 -23.967 1.00 83.38 70 GLU A CA 1
ATOM 578 C C . GLU A 1 70 ? 11.185 -3.211 -22.890 1.00 83.38 70 GLU A C 1
ATOM 580 O O . GLU A 1 70 ? 11.025 -3.975 -21.934 1.00 83.38 70 GLU A O 1
ATOM 585 N N . GLN A 1 71 ? 12.248 -2.404 -22.979 1.00 85.00 71 GLN A N 1
ATOM 586 C CA . GLN A 1 71 ? 13.287 -2.329 -21.945 1.00 85.00 71 GLN A CA 1
ATOM 587 C C . GLN A 1 71 ? 12.690 -1.908 -20.600 1.00 85.00 71 GLN A C 1
ATOM 589 O O . GLN A 1 71 ? 12.915 -2.570 -19.581 1.00 85.00 71 GLN A O 1
ATOM 594 N N . PHE A 1 72 ? 11.872 -0.850 -20.603 1.00 88.06 72 PHE A N 1
ATOM 595 C CA . PHE A 1 72 ? 11.175 -0.386 -19.408 1.00 88.06 72 PHE A CA 1
ATOM 596 C C . PHE A 1 72 ? 10.220 -1.451 -18.860 1.00 88.06 72 PHE A C 1
ATOM 598 O O . PHE A 1 72 ? 10.193 -1.696 -17.655 1.00 88.06 72 PHE A O 1
ATOM 605 N N . SER A 1 73 ? 9.484 -2.143 -19.730 1.00 88.50 73 SER A N 1
ATOM 606 C CA . SER A 1 73 ? 8.550 -3.201 -19.332 1.00 88.50 73 SER A CA 1
ATOM 607 C C . SER A 1 73 ? 9.257 -4.400 -18.691 1.00 88.50 73 SER A C 1
ATOM 609 O O . SER A 1 73 ? 8.796 -4.933 -17.677 1.00 88.50 73 SER A O 1
ATOM 611 N N . VAL A 1 74 ? 10.394 -4.829 -19.251 1.00 86.94 74 VAL A N 1
ATOM 612 C CA . VAL A 1 74 ? 11.228 -5.903 -18.689 1.00 86.94 74 VAL A CA 1
ATOM 613 C C . VAL A 1 74 ? 11.785 -5.490 -17.331 1.00 86.94 74 VAL A C 1
ATOM 615 O O . VAL A 1 74 ? 11.667 -6.262 -16.376 1.00 86.94 74 VAL A O 1
ATOM 618 N N . PHE A 1 75 ? 12.321 -4.273 -17.231 1.00 89.69 75 PHE A N 1
ATOM 619 C CA . PHE A 1 75 ? 12.829 -3.722 -15.979 1.00 89.69 75 PHE A CA 1
ATOM 620 C C . PHE A 1 75 ? 11.741 -3.655 -14.901 1.00 89.69 75 PHE A C 1
ATOM 622 O O . PHE A 1 75 ? 11.897 -4.216 -13.814 1.00 89.69 75 PHE A O 1
ATOM 629 N N . TYR A 1 76 ? 10.614 -3.016 -15.221 1.00 91.44 76 TYR A N 1
ATOM 630 C CA . TYR A 1 76 ? 9.506 -2.812 -14.296 1.00 91.44 76 TYR A CA 1
ATOM 631 C C . TYR A 1 76 ? 8.969 -4.138 -13.768 1.00 91.44 76 TYR A C 1
ATOM 633 O O . TYR A 1 76 ? 8.774 -4.279 -12.564 1.00 91.44 76 TYR A O 1
ATOM 641 N N . ARG A 1 77 ? 8.770 -5.130 -14.643 1.00 89.88 77 ARG A N 1
ATOM 642 C CA . ARG A 1 77 ? 8.293 -6.458 -14.245 1.00 89.88 77 ARG A CA 1
ATOM 643 C C . ARG A 1 77 ? 9.256 -7.142 -13.276 1.00 89.88 77 ARG A C 1
ATOM 645 O O . ARG A 1 77 ? 8.801 -7.611 -12.239 1.00 89.88 77 ARG A O 1
ATOM 652 N N . GLY A 1 78 ? 10.557 -7.150 -13.573 1.00 89.81 78 GLY A N 1
ATOM 653 C CA . GLY A 1 78 ? 11.555 -7.751 -12.681 1.00 89.81 78 GLY A CA 1
ATOM 654 C C . GLY A 1 78 ? 11.564 -7.085 -11.304 1.00 89.81 78 GLY A C 1
ATOM 655 O O . GLY A 1 78 ? 11.454 -7.751 -10.276 1.00 89.81 78 GLY A O 1
ATOM 656 N N . LEU A 1 79 ? 11.575 -5.750 -11.278 1.00 91.81 79 LEU A N 1
ATOM 657 C CA . LEU A 1 79 ? 11.521 -4.982 -10.035 1.00 91.81 79 LEU A CA 1
ATOM 658 C C . LEU A 1 79 ? 10.222 -5.233 -9.248 1.00 91.81 79 LEU A C 1
ATOM 660 O O . LEU A 1 79 ? 10.246 -5.390 -8.024 1.00 91.81 79 LEU A O 1
ATOM 664 N N . LYS A 1 80 ? 9.081 -5.276 -9.944 1.00 93.19 80 LYS A N 1
ATOM 665 C CA . LYS A 1 80 ? 7.757 -5.527 -9.363 1.00 93.19 80 LYS A CA 1
ATOM 666 C C . LYS A 1 80 ? 7.688 -6.907 -8.716 1.00 93.19 80 LYS A C 1
ATOM 668 O O . LYS A 1 80 ? 7.163 -7.018 -7.610 1.00 93.19 80 LYS A O 1
ATOM 673 N N . GLU A 1 81 ? 8.223 -7.929 -9.378 1.00 91.88 81 GLU A N 1
ATOM 674 C CA . GLU A 1 81 ? 8.255 -9.303 -8.872 1.00 91.88 81 GLU A CA 1
ATOM 675 C C . GLU A 1 81 ? 9.085 -9.417 -7.591 1.00 91.88 81 GLU A C 1
ATOM 677 O O . GLU A 1 81 ? 8.595 -9.982 -6.609 1.00 91.88 81 GLU A O 1
ATOM 682 N N . CYS A 1 82 ? 10.280 -8.815 -7.548 1.00 93.38 82 CYS A N 1
ATOM 683 C CA . CYS A 1 82 ? 11.066 -8.722 -6.313 1.00 93.38 82 CYS A CA 1
ATOM 684 C C . CYS A 1 82 ? 10.272 -8.029 -5.208 1.00 93.38 82 CYS A C 1
ATOM 686 O O . CYS A 1 82 ? 10.131 -8.547 -4.103 1.00 93.38 82 CYS A O 1
ATOM 688 N N . LEU A 1 83 ? 9.690 -6.868 -5.511 1.00 93.62 83 LEU A N 1
ATOM 689 C CA . LEU A 1 83 ? 8.958 -6.076 -4.530 1.00 93.62 83 LEU A CA 1
ATOM 690 C C . LEU A 1 83 ? 7.732 -6.822 -3.975 1.00 93.62 83 LEU A C 1
ATOM 692 O O . LEU A 1 83 ? 7.453 -6.764 -2.777 1.00 93.62 83 LEU A O 1
ATOM 696 N N . ASP A 1 84 ? 6.994 -7.538 -4.820 1.00 92.62 84 ASP A N 1
ATOM 697 C CA . ASP A 1 84 ? 5.824 -8.313 -4.409 1.00 92.62 84 ASP A CA 1
ATOM 698 C C . ASP A 1 84 ? 6.191 -9.572 -3.620 1.00 92.62 84 ASP A C 1
ATOM 700 O O . ASP A 1 84 ? 5.484 -9.905 -2.664 1.00 92.62 84 ASP A O 1
ATOM 704 N N . ARG A 1 85 ? 7.317 -10.218 -3.944 1.00 90.75 85 ARG A N 1
ATOM 705 C CA . ARG A 1 85 ? 7.839 -11.368 -3.199 1.00 90.75 85 ARG A CA 1
ATOM 706 C C . ARG A 1 85 ? 8.360 -10.969 -1.821 1.00 90.75 85 ARG A C 1
ATOM 708 O O . ARG A 1 85 ? 7.980 -11.575 -0.818 1.00 90.75 85 ARG A O 1
ATOM 715 N N . SER A 1 86 ? 9.205 -9.943 -1.748 1.00 94.00 86 SER A N 1
ATOM 716 C CA . SER A 1 86 ? 9.842 -9.543 -0.490 1.00 94.00 86 SER A CA 1
ATOM 717 C C . SER A 1 86 ? 8.883 -8.759 0.413 1.00 94.00 86 SER A C 1
ATOM 719 O O . SER A 1 86 ? 8.961 -8.867 1.640 1.00 94.00 86 SER A O 1
ATOM 721 N N . PHE A 1 87 ? 7.914 -8.034 -0.161 1.00 93.69 87 PHE A N 1
ATOM 722 C CA . PHE A 1 87 ? 6.959 -7.197 0.575 1.00 93.69 87 PHE A CA 1
ATOM 723 C C . PHE A 1 87 ? 5.490 -7.470 0.201 1.00 93.69 87 PHE A C 1
ATOM 725 O O . PHE A 1 87 ? 4.796 -6.541 -0.206 1.00 93.69 87 PHE A O 1
ATOM 732 N N . PRO A 1 88 ? 4.955 -8.690 0.358 1.00 91.06 88 PRO A N 1
ATOM 733 C CA . PRO A 1 88 ? 3.574 -9.012 0.030 1.00 91.06 88 PRO A CA 1
ATOM 734 C C . PRO A 1 88 ? 2.585 -8.098 0.758 1.00 91.06 88 PRO A C 1
ATOM 736 O O . PRO A 1 88 ? 2.762 -7.733 1.927 1.00 91.06 88 PRO A O 1
ATOM 739 N N . LEU A 1 89 ? 1.503 -7.752 0.061 1.00 90.06 89 LEU A N 1
ATOM 740 C CA . LEU A 1 89 ? 0.368 -7.069 0.666 1.00 90.06 89 LEU A CA 1
ATOM 741 C C . LEU A 1 89 ? -0.356 -8.037 1.597 1.00 90.06 89 LEU A C 1
ATOM 743 O O . LEU A 1 89 ? -1.006 -8.980 1.154 1.00 90.06 89 LEU A O 1
ATOM 747 N N . THR A 1 90 ? -0.264 -7.775 2.895 1.00 87.31 90 THR A N 1
ATOM 748 C CA . THR A 1 90 ? -0.931 -8.575 3.922 1.00 87.31 90 THR A CA 1
ATOM 749 C C . THR A 1 90 ? -2.186 -7.860 4.418 1.00 87.31 90 THR A C 1
ATOM 751 O O . THR A 1 90 ? -2.167 -6.631 4.570 1.00 87.31 90 THR A O 1
ATOM 754 N N . PRO A 1 91 ? -3.291 -8.589 4.657 1.00 82.88 91 PRO A N 1
ATOM 755 C CA . PRO A 1 91 ? -4.472 -8.012 5.272 1.00 82.88 91 PRO A CA 1
ATOM 756 C C . PRO A 1 91 ? -4.134 -7.609 6.707 1.00 82.88 91 PRO A C 1
ATOM 758 O O . PRO A 1 91 ? -3.744 -8.422 7.543 1.00 82.88 91 PRO A O 1
ATOM 761 N N . TYR A 1 92 ? -4.292 -6.328 6.993 1.00 79.31 92 TYR A N 1
ATOM 762 C CA . TYR A 1 92 ? -4.180 -5.763 8.318 1.00 79.31 92 TYR A CA 1
ATOM 763 C C . TYR A 1 92 ? -5.575 -5.408 8.804 1.00 79.31 92 TYR A C 1
ATOM 765 O O . TYR A 1 92 ? -6.247 -4.525 8.271 1.00 79.31 92 TYR A O 1
ATOM 773 N N . THR A 1 93 ? -6.014 -6.123 9.834 1.00 74.12 93 THR A N 1
ATOM 774 C CA . THR A 1 93 ? -7.220 -5.738 10.556 1.00 74.12 93 THR A CA 1
ATOM 775 C C . THR A 1 93 ? -6.859 -4.559 11.438 1.00 74.12 93 THR A C 1
ATOM 777 O O . THR A 1 93 ? -6.111 -4.713 12.408 1.00 74.12 93 THR A O 1
ATOM 780 N N . VAL A 1 94 ? -7.411 -3.389 11.125 1.00 64.50 94 VAL A N 1
ATOM 781 C CA . VAL A 1 94 ? -7.429 -2.297 12.091 1.00 64.50 94 VAL A CA 1
ATOM 782 C C . VAL A 1 94 ? -8.326 -2.775 13.221 1.00 64.50 94 VAL A C 1
ATOM 784 O O . VAL A 1 94 ? -9.547 -2.832 13.080 1.00 64.50 94 VAL A O 1
ATOM 787 N N . LYS A 1 95 ? -7.721 -3.194 14.339 1.00 63.12 95 LYS A N 1
ATOM 788 C CA . LYS A 1 95 ? -8.480 -3.327 15.581 1.00 63.12 95 LYS A CA 1
ATOM 789 C C . LYS A 1 95 ? -9.104 -1.958 15.789 1.00 63.12 95 LYS A C 1
ATOM 791 O O . LYS A 1 95 ? -8.360 -0.975 15.815 1.00 63.12 95 LYS A O 1
ATOM 796 N N . ALA A 1 96 ? -10.434 -1.890 15.861 1.00 60.88 96 ALA A N 1
ATOM 797 C CA . ALA A 1 96 ? -11.096 -0.681 16.315 1.00 60.88 96 ALA A CA 1
ATOM 798 C C . ALA A 1 96 ? -10.339 -0.270 17.575 1.00 60.88 96 ALA A C 1
ATOM 800 O O . ALA A 1 96 ? -10.274 -1.055 18.528 1.00 60.88 96 ALA A O 1
ATOM 801 N N . LYS A 1 97 ? -9.642 0.876 17.529 1.00 55.06 97 LYS A N 1
ATOM 802 C CA . LYS A 1 97 ? -9.060 1.443 18.742 1.00 55.06 97 LYS A CA 1
ATOM 803 C C . LYS A 1 97 ? -10.193 1.374 19.758 1.00 55.06 97 LYS A C 1
ATOM 805 O O . LYS A 1 97 ? -11.322 1.722 19.395 1.00 55.06 97 LYS A O 1
ATOM 810 N N . GLN A 1 98 ? -9.923 0.874 20.970 1.00 54.69 98 GLN A N 1
ATOM 811 C CA . GLN A 1 98 ? -10.813 1.142 22.101 1.00 54.69 98 GLN A CA 1
ATOM 812 C C . GLN A 1 98 ? -11.236 2.592 21.919 1.00 54.69 98 GLN A C 1
ATOM 814 O O . GLN A 1 98 ? -10.344 3.430 21.769 1.00 54.69 98 GLN A O 1
ATOM 819 N N . ARG A 1 99 ? -12.535 2.845 21.704 1.00 53.47 99 ARG A N 1
ATOM 820 C CA . ARG A 1 99 ? -13.048 4.190 21.446 1.00 53.47 99 ARG A CA 1
ATOM 821 C C . ARG A 1 99 ? -12.571 5.013 22.634 1.00 53.47 99 ARG A C 1
ATOM 823 O O . ARG A 1 99 ? -13.212 4.957 23.672 1.00 53.47 99 ARG A O 1
ATOM 830 N N . ILE A 1 100 ? -11.432 5.693 22.514 1.00 56.62 100 ILE A N 1
ATOM 831 C CA . ILE A 1 100 ? -11.037 6.722 23.458 1.00 56.62 100 ILE A CA 1
ATOM 832 C C . ILE A 1 100 ? -12.104 7.768 23.187 1.00 56.62 100 ILE A C 1
ATOM 834 O O . ILE A 1 100 ? -12.139 8.299 22.071 1.00 56.62 100 ILE A O 1
ATOM 838 N N . PRO A 1 101 ? -13.073 7.949 24.095 1.00 62.00 101 PRO A N 1
ATOM 839 C CA . PRO A 1 101 ? -14.152 8.872 23.838 1.00 62.00 101 PRO A CA 1
ATOM 840 C C . PRO A 1 101 ? -13.497 10.237 23.659 1.00 62.00 101 PRO A C 1
ATOM 842 O O . PRO A 1 101 ? -12.801 10.711 24.550 1.00 62.00 101 PRO A O 1
ATOM 845 N N . TRP A 1 102 ? -13.684 10.856 22.494 1.00 61.19 102 TRP A N 1
ATOM 846 C CA . TRP A 1 102 ? -13.204 12.219 22.247 1.00 61.19 102 TRP A CA 1
ATOM 847 C C . TRP A 1 102 ? -13.831 13.221 23.234 1.00 61.19 102 TRP A C 1
ATOM 849 O O . TRP A 1 102 ? -13.304 14.306 23.447 1.00 61.19 102 TRP A O 1
ATOM 859 N N . SER A 1 103 ? -14.950 12.833 23.855 1.00 64.62 103 SER A N 1
ATOM 860 C CA . SER A 1 103 ? -15.576 13.516 24.977 1.00 64.62 103 SER A CA 1
ATOM 861 C C . SER A 1 103 ? -15.153 12.879 26.303 1.00 64.62 103 SER A C 1
ATOM 863 O O . SER A 1 103 ? -15.565 11.753 26.609 1.00 64.62 103 SER A O 1
ATOM 865 N N . THR A 1 104 ? -14.419 13.621 27.125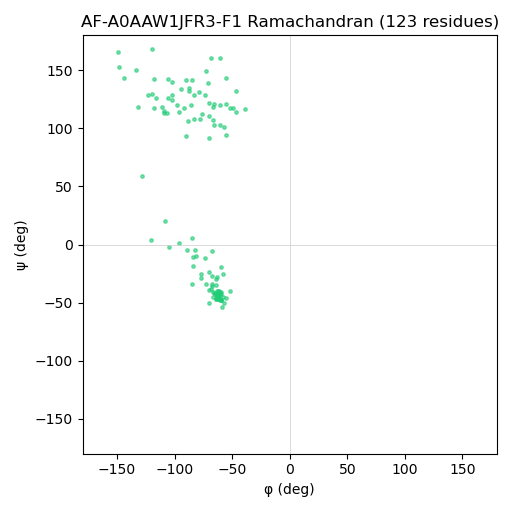 1.00 77.00 104 THR A N 1
ATOM 866 C CA . THR A 1 104 ? -14.294 13.316 28.555 1.00 77.00 104 THR A CA 1
ATOM 867 C C . THR A 1 104 ? -15.671 13.374 29.228 1.00 77.00 104 THR A C 1
ATOM 869 O O . THR A 1 104 ? -16.619 13.961 28.693 1.00 77.00 104 THR A O 1
ATOM 872 N N . ASP A 1 105 ? -15.817 12.757 30.401 1.00 81.19 105 ASP A N 1
ATOM 873 C CA . ASP A 1 105 ? -17.090 12.808 31.133 1.00 81.19 105 ASP A CA 1
ATOM 874 C C . ASP A 1 105 ? -17.459 14.240 31.550 1.00 81.19 105 ASP A C 1
ATOM 876 O O . ASP A 1 105 ? -18.638 14.594 31.546 1.00 81.19 105 ASP A O 1
ATOM 880 N N . GLU A 1 106 ? -16.464 15.107 31.755 1.00 74.56 106 GLU A N 1
ATOM 881 C CA . GLU A 1 106 ? -16.658 16.550 31.932 1.00 74.56 106 GLU A CA 1
ATOM 882 C C . GLU A 1 106 ? -17.311 17.205 30.709 1.00 74.56 106 GLU A C 1
ATOM 884 O O . GLU A 1 106 ? -18.300 17.924 30.845 1.00 74.56 106 GLU A O 1
ATOM 889 N N . LEU A 1 107 ? -16.833 16.915 29.493 1.00 72.69 107 LEU A N 1
ATOM 890 C CA . LEU A 1 107 ? -17.422 17.466 28.267 1.00 72.69 107 LEU A CA 1
ATOM 891 C C . LEU A 1 107 ? -18.861 16.979 28.051 1.00 72.69 107 LEU A C 1
ATOM 893 O O . LEU A 1 107 ? -19.713 17.739 27.585 1.00 72.69 107 LEU A O 1
ATOM 897 N N . LYS A 1 108 ? -19.168 15.732 28.431 1.00 80.56 108 LYS A N 1
ATOM 898 C CA . LYS A 1 108 ? -20.549 15.220 28.415 1.00 80.56 108 LYS A CA 1
ATOM 899 C C . LYS A 1 108 ? -21.423 15.940 29.441 1.00 80.56 108 LYS A C 1
ATOM 901 O O . LYS A 1 108 ? -22.565 16.278 29.127 1.00 80.56 108 LYS A O 1
ATOM 906 N N . ALA A 1 109 ? -20.897 16.198 30.638 1.00 81.69 109 ALA A N 1
ATOM 907 C CA . ALA A 1 109 ? -21.603 16.939 31.675 1.00 81.69 109 ALA A CA 1
ATOM 908 C 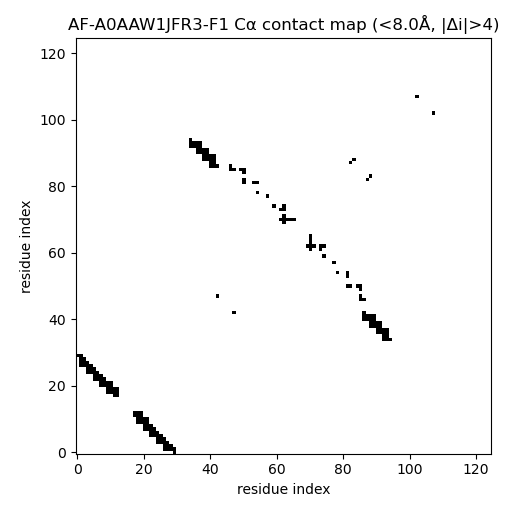C . ALA A 1 109 ? -21.921 18.369 31.215 1.00 81.69 109 ALA A C 1
ATOM 910 O O . ALA A 1 109 ? -23.076 18.782 31.297 1.00 81.69 109 ALA A O 1
ATOM 911 N N . ILE A 1 110 ? -20.945 19.075 30.631 1.00 78.06 110 ILE A N 1
ATOM 912 C CA . ILE A 1 110 ? -21.120 20.431 30.085 1.00 78.06 110 ILE A CA 1
ATOM 913 C C . ILE A 1 110 ? -22.162 20.437 28.961 1.00 78.06 110 ILE A C 1
ATOM 915 O O . ILE A 1 110 ? -23.085 21.251 28.988 1.00 78.06 110 ILE A O 1
ATOM 919 N N . LYS A 1 111 ? -22.088 19.491 28.013 1.00 79.69 111 LYS A N 1
ATOM 920 C CA . LYS A 1 111 ? -23.094 19.344 26.947 1.00 79.69 111 LYS A CA 1
ATOM 921 C C . LYS A 1 111 ? -24.509 19.188 27.517 1.00 79.69 111 LYS A C 1
ATOM 923 O O . LYS A 1 111 ? -25.435 19.843 27.043 1.00 79.69 111 LYS A O 1
ATOM 928 N N . ASN A 1 112 ? -24.684 18.338 28.528 1.00 82.06 112 ASN A N 1
ATOM 929 C CA . ASN A 1 112 ? -25.989 18.098 29.148 1.00 82.06 112 ASN A CA 1
ATOM 930 C C . ASN A 1 112 ? -26.507 19.327 29.910 1.00 82.06 112 ASN A C 1
ATOM 932 O O . ASN A 1 112 ? -27.709 19.595 29.906 1.00 82.06 112 ASN A O 1
ATOM 936 N N . LEU A 1 113 ? -25.609 20.085 30.538 1.00 78.62 113 LEU A N 1
ATOM 937 C CA . LEU A 1 113 ? -25.929 21.324 31.247 1.00 78.62 113 LEU A CA 1
ATOM 938 C C . LEU A 1 113 ? -26.405 22.411 30.275 1.00 78.62 113 LEU A C 1
ATOM 940 O O . LEU A 1 113 ? -27.450 23.021 30.498 1.00 78.62 113 LEU A O 1
ATOM 944 N N . LEU A 1 114 ? -25.700 22.579 29.154 1.00 71.50 114 LEU A N 1
ATOM 945 C CA . LEU A 1 114 ? -26.073 23.510 28.087 1.00 71.50 114 LEU A CA 1
ATOM 946 C C . LEU A 1 114 ? -27.396 23.116 27.417 1.00 71.50 114 LEU A C 1
ATOM 948 O O . LEU A 1 114 ? -28.255 23.969 27.212 1.00 71.50 114 LEU A O 1
ATOM 952 N N . ALA A 1 115 ? -27.607 21.825 27.142 1.00 69.81 115 ALA A N 1
ATOM 953 C CA . ALA A 1 115 ? -28.870 21.334 26.591 1.00 69.81 115 ALA A CA 1
ATOM 954 C C . ALA A 1 115 ? -30.054 21.627 27.527 1.00 69.81 115 ALA A C 1
ATOM 956 O O . ALA A 1 115 ? -31.104 22.077 27.069 1.00 69.81 115 ALA A O 1
ATOM 957 N N . ARG A 1 116 ? -29.866 21.443 28.844 1.00 67.56 116 ARG A N 1
ATOM 958 C CA . ARG A 1 116 ? -30.868 21.784 29.864 1.00 67.56 116 ARG A CA 1
ATOM 959 C C . ARG A 1 116 ? -31.178 23.277 29.891 1.00 67.56 116 ARG A C 1
ATOM 961 O O . ARG A 1 116 ? -32.356 23.630 29.942 1.00 67.56 116 ARG A O 1
ATOM 968 N N . TRP A 1 117 ? -30.159 24.129 29.819 1.00 58.84 117 TRP A N 1
ATOM 969 C CA . TRP A 1 117 ? -30.327 25.583 29.761 1.00 58.84 117 TRP A CA 1
ATOM 970 C C . TRP A 1 117 ? -31.148 26.020 28.549 1.00 58.84 117 TRP A C 1
ATOM 972 O O . TRP A 1 117 ? -32.132 26.734 28.710 1.00 58.84 117 TRP A O 1
ATOM 982 N N . VAL A 1 118 ? -30.833 25.500 27.361 1.00 56.19 118 VAL A N 1
ATOM 983 C CA . VAL A 1 118 ? -31.586 25.803 26.134 1.00 56.19 118 VAL A CA 1
ATOM 984 C C . VAL A 1 118 ? -33.060 25.393 26.266 1.00 56.19 118 VAL A C 1
ATOM 986 O O . VAL A 1 118 ? -33.943 26.164 25.902 1.00 56.19 118 VAL A O 1
ATOM 989 N N . THR A 1 119 ? -33.363 24.235 26.864 1.00 56.12 119 THR A N 1
ATOM 990 C CA . THR A 1 119 ? -34.762 23.827 27.107 1.00 56.12 119 THR A CA 1
ATOM 991 C C . THR A 1 119 ? -35.513 24.677 28.137 1.00 56.12 119 THR A C 1
ATOM 993 O O . THR A 1 119 ? -36.735 24.773 28.040 1.00 56.12 119 THR A O 1
ATOM 996 N N . HIS A 1 120 ? -34.827 25.294 29.106 1.00 52.78 120 HIS A N 1
ATOM 997 C CA . HIS A 1 120 ? -35.471 26.164 30.101 1.00 52.78 120 HIS A CA 1
ATOM 998 C C . HIS A 1 120 ? -35.640 27.598 29.588 1.00 52.78 120 HIS A C 1
ATOM 1000 O O . HIS A 1 120 ? -36.662 28.217 29.865 1.00 52.78 120 HIS A O 1
ATOM 1006 N N . SER A 1 121 ? -34.709 28.103 28.776 1.00 51.06 121 SER A N 1
ATOM 1007 C CA . SER A 1 121 ? -34.818 29.434 28.164 1.00 51.06 121 SER A CA 1
ATOM 1008 C C . SER A 1 121 ? -35.901 29.522 27.081 1.00 51.06 121 SER A C 1
ATOM 1010 O O . SER A 1 121 ? -36.416 30.604 26.838 1.00 51.06 121 SER A O 1
ATOM 1012 N N . ILE A 1 122 ? -36.288 28.403 26.456 1.00 49.03 122 ILE A N 1
ATOM 1013 C CA . ILE A 1 122 ? -37.355 28.368 25.435 1.00 49.03 122 ILE A CA 1
ATOM 1014 C C . ILE A 1 122 ? -38.762 28.256 26.056 1.00 49.03 122 ILE A C 1
ATOM 1016 O O . ILE A 1 122 ? -39.745 28.580 25.402 1.00 49.03 122 ILE A O 1
ATOM 1020 N N . ARG A 1 123 ? -38.888 27.827 27.321 1.00 45.38 123 ARG A N 1
ATOM 1021 C CA . ARG A 1 123 ? -40.186 27.711 28.025 1.00 45.38 123 ARG A CA 1
ATOM 1022 C C . ARG A 1 123 ? -40.531 28.916 28.909 1.00 45.38 123 ARG A C 1
ATOM 1024 O O . ARG A 1 123 ? -41.552 28.884 29.587 1.00 45.38 123 ARG A O 1
ATOM 1031 N N . GLY A 1 124 ? -39.668 29.930 28.935 1.00 47.44 124 GLY A N 1
ATOM 1032 C CA . GLY A 1 124 ? -39.813 31.145 29.742 1.00 47.44 124 GLY A CA 1
ATOM 1033 C C . GLY A 1 124 ? -40.142 32.4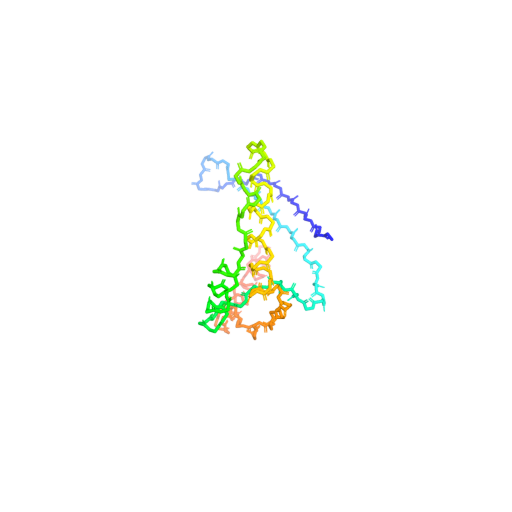08 28.940 1.00 47.44 124 GLY A C 1
ATOM 1034 O O . GLY A 1 124 ? -39.877 33.498 29.441 1.00 47.44 124 GLY A O 1
ATOM 1035 N N . ILE A 1 125 ? -40.662 32.266 27.716 1.00 41.72 125 ILE A N 1
ATOM 1036 C CA . ILE A 1 125 ? -41.289 33.340 26.926 1.00 41.72 125 ILE A CA 1
ATOM 1037 C C . ILE A 1 125 ? -42.736 32.936 26.666 1.00 41.72 125 ILE A C 1
ATOM 1039 O O . ILE A 1 125 ? -42.933 31.763 26.273 1.00 41.72 125 ILE A O 1
#

Secondary structure (DSSP, 8-state):
--EEEEEEEEE--TT-SSPEEEEEEEEE-----S--EEEEEPP-HHHHHHHHHHHHT---GGGSSS-HHHHHHHHHHHHHHHHHHHS-EEEEE--------SS-HHHHHHHHHHHHHHHHHSS--

Solvent-accessible surface area (backbone atoms only — not comparable to full-atom values): 7704 Å² total; per-residue (Å²): 132,70,56,72,48,75,51,75,48,79,41,82,50,96,87,48,97,58,74,41,81,46,76,48,78,50,74,50,71,69,80,71,87,62,79,56,66,46,74,43,62,68,86,50,72,69,37,51,52,50,31,52,54,47,57,72,68,56,81,64,75,68,45,80,77,50,58,73,71,55,19,49,51,53,49,50,51,55,55,48,51,35,48,47,68,39,35,47,76,39,82,38,70,59,70,77,67,77,80,71,63,91,60,50,72,67,54,51,50,51,52,53,52,52,54,51,49,57,61,52,65,67,70,73,113

Mean predicted aligned error: 17.57 Å

Organism: Popillia japonica (NCBI:txid7064)

Radius of gyration: 29.19 Å; Cα contacts (8 Å, |Δi|>4): 100; chains: 1; bounding box: 62×57×60 Å